Protein AF-A0A543HUQ5-F1 (afdb_monomer_lite)

Structure (mmCIF, N/CA/C/O backbone):
data_AF-A0A543HUQ5-F1
#
_entry.id   AF-A0A543HUQ5-F1
#
loop_
_atom_site.group_PDB
_atom_site.id
_atom_site.type_symbol
_atom_site.label_atom_id
_atom_site.label_alt_id
_atom_site.label_comp_id
_atom_site.label_asym_id
_atom_site.label_entity_id
_atom_site.label_seq_id
_atom_site.pdbx_PDB_ins_code
_atom_site.Cartn_x
_atom_site.Cartn_y
_atom_site.Cartn_z
_atom_site.occupancy
_atom_site.B_iso_or_equiv
_atom_site.auth_seq_id
_atom_site.auth_comp_id
_atom_site.auth_asym_id
_atom_site.auth_atom_id
_atom_site.pdbx_PDB_model_num
ATOM 1 N N . MET A 1 1 ? 4.846 -45.099 86.416 1.00 55.72 1 MET A N 1
ATOM 2 C CA . MET A 1 1 ? 4.752 -43.696 86.873 1.00 55.72 1 MET A CA 1
ATOM 3 C C . MET A 1 1 ? 5.194 -42.854 85.680 1.00 55.72 1 MET A C 1
ATOM 5 O O . MET A 1 1 ? 6.340 -42.991 85.297 1.00 55.72 1 MET A O 1
ATOM 9 N N . SER A 1 2 ? 4.356 -42.172 84.906 1.00 50.66 2 SER A N 1
ATOM 10 C CA . SER A 1 2 ? 3.014 -41.637 85.139 1.00 50.66 2 SER A CA 1
ATOM 11 C C . SER A 1 2 ? 2.170 -41.744 83.862 1.00 50.66 2 SER A C 1
ATOM 13 O O . SER A 1 2 ? 2.687 -41.738 82.750 1.00 50.66 2 SER A O 1
ATOM 15 N N . THR A 1 3 ? 0.868 -41.881 84.060 1.00 58.69 3 THR A N 1
ATOM 16 C CA . THR A 1 3 ? -0.204 -41.907 83.064 1.00 58.69 3 THR A CA 1
ATOM 17 C C . THR A 1 3 ? -0.358 -40.552 82.372 1.00 58.69 3 THR A C 1
ATOM 19 O O . THR A 1 3 ? -0.511 -39.549 83.066 1.00 58.69 3 THR A O 1
ATOM 22 N N . HIS A 1 4 ? -0.389 -40.519 81.035 1.00 59.09 4 HIS A N 1
ATOM 23 C CA . HIS A 1 4 ? -0.881 -39.361 80.283 1.00 59.09 4 HIS A CA 1
ATOM 24 C C . HIS A 1 4 ? -2.116 -39.768 79.478 1.00 59.09 4 HIS A C 1
ATOM 26 O O . HIS A 1 4 ? -2.073 -40.631 78.605 1.00 59.09 4 HIS A O 1
ATOM 32 N N . THR A 1 5 ? -3.226 -39.150 79.847 1.00 72.06 5 THR A N 1
ATOM 33 C CA . THR A 1 5 ? -4.568 -39.275 79.285 1.00 72.06 5 THR A CA 1
ATOM 34 C C . THR A 1 5 ? -4.601 -38.761 77.837 1.00 72.06 5 THR A C 1
ATOM 36 O O . THR A 1 5 ? -4.001 -37.714 77.576 1.00 72.06 5 THR A O 1
ATOM 39 N N . PRO A 1 6 ? -5.289 -39.428 76.890 1.00 63.47 6 PRO A N 1
ATOM 40 C CA . PRO A 1 6 ? -5.605 -38.841 75.592 1.00 63.47 6 PRO A CA 1
ATOM 41 C C . PRO A 1 6 ? -6.744 -37.823 75.745 1.00 63.47 6 PRO A C 1
ATOM 43 O O . PRO A 1 6 ? -7.818 -38.148 76.251 1.00 63.47 6 PRO A O 1
ATOM 46 N N . HIS A 1 7 ? -6.494 -36.581 75.328 1.00 65.44 7 HIS A N 1
ATOM 47 C CA . HIS A 1 7 ? -7.509 -35.530 75.283 1.00 65.44 7 HIS A CA 1
ATOM 48 C C . HIS A 1 7 ? -8.448 -35.764 74.076 1.00 65.44 7 HIS A C 1
ATOM 50 O O . HIS A 1 7 ? -7.943 -36.010 72.977 1.00 65.44 7 HIS A O 1
ATOM 56 N N . PRO A 1 8 ? -9.784 -35.717 74.248 1.00 66.19 8 PRO A N 1
ATOM 57 C CA . PRO A 1 8 ? -10.752 -35.905 73.166 1.00 66.19 8 PRO A CA 1
ATOM 58 C C . PRO A 1 8 ? -10.785 -34.736 72.173 1.00 66.19 8 PRO A C 1
ATOM 60 O O . PRO A 1 8 ? -10.465 -33.602 72.513 1.00 66.19 8 PRO A O 1
ATOM 63 N N . LEU A 1 9 ? -11.228 -35.051 70.957 1.00 66.56 9 LEU A N 1
ATOM 64 C CA . LEU A 1 9 ? -11.481 -34.158 69.829 1.00 66.56 9 LEU A CA 1
ATOM 65 C C . LEU A 1 9 ? -12.390 -32.975 70.210 1.00 66.56 9 LEU A C 1
ATOM 67 O O . LEU A 1 9 ? -13.598 -33.153 70.353 1.00 66.56 9 LEU A O 1
ATOM 71 N N . GLU A 1 10 ? -11.841 -31.762 70.271 1.00 57.72 10 GLU A N 1
ATO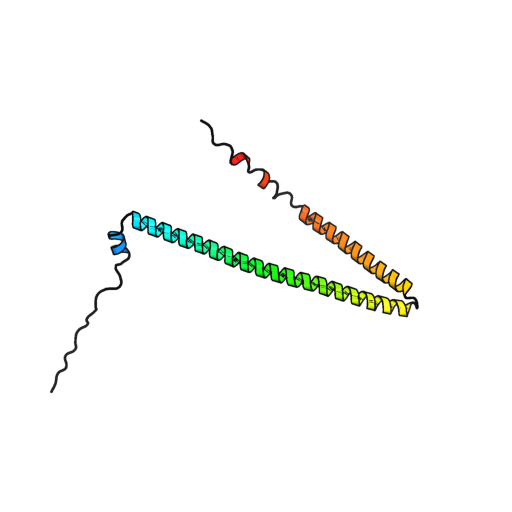M 72 C CA . GLU A 1 10 ? -12.634 -30.543 70.092 1.00 57.72 10 GLU A CA 1
ATOM 73 C C . GLU A 1 10 ? -12.667 -30.194 68.603 1.00 57.72 10 GLU A C 1
ATOM 75 O O . GLU A 1 10 ? -11.826 -29.478 68.059 1.00 57.72 10 GLU A O 1
ATOM 80 N N . SER A 1 11 ? -13.673 -30.739 67.926 1.00 57.94 11 SER A N 1
ATOM 81 C CA . SER A 1 11 ? -14.245 -30.128 66.735 1.00 57.94 11 SER A CA 1
ATOM 82 C C . SER A 1 11 ? -14.814 -28.767 67.135 1.00 57.94 11 SER A C 1
ATOM 84 O O . SER A 1 11 ? -15.937 -28.699 67.632 1.00 57.94 11 SER A O 1
ATOM 86 N N . SER A 1 12 ? -14.037 -27.699 66.956 1.00 57.91 12 SER A N 1
ATOM 87 C CA . SER A 1 12 ? -14.549 -26.335 67.088 1.00 57.91 12 SER A CA 1
ATOM 88 C C . SER A 1 12 ? -15.633 -26.114 66.023 1.00 57.91 12 SER A C 1
ATOM 90 O O . SER A 1 12 ? -15.320 -26.161 64.826 1.00 57.91 12 SER A O 1
ATOM 92 N N . PRO A 1 13 ? -16.911 -25.932 66.404 1.00 60.72 13 PRO A N 1
ATOM 93 C CA . PRO A 1 13 ? -17.968 -25.639 65.458 1.00 60.72 13 PRO A CA 1
ATOM 94 C C . PRO A 1 13 ? -17.919 -24.149 65.111 1.00 60.72 13 PRO A C 1
ATOM 96 O O . PRO A 1 13 ? -18.119 -23.300 65.970 1.00 60.72 13 PRO A O 1
ATOM 99 N N . GLY A 1 14 ? -17.672 -23.870 63.830 1.00 58.66 14 GLY A N 1
ATOM 100 C CA . GLY A 1 14 ? -18.290 -22.781 63.070 1.00 58.66 14 GLY A CA 1
ATOM 101 C C . GLY A 1 14 ? -18.146 -21.354 63.600 1.00 58.66 14 GLY A C 1
ATOM 102 O O . GLY A 1 14 ? -18.970 -20.904 64.385 1.00 58.66 14 GLY A O 1
ATOM 103 N 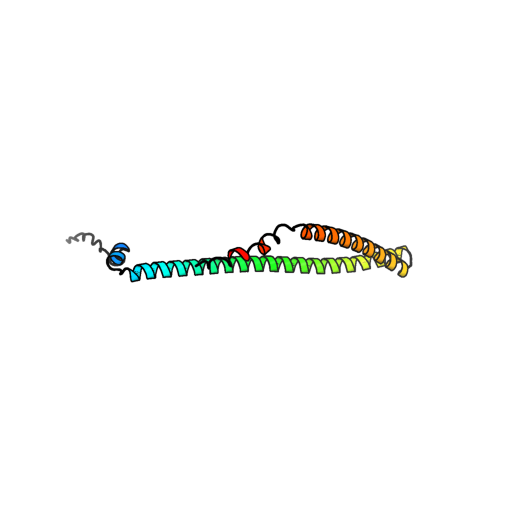N . VAL A 1 15 ? -17.203 -20.586 63.039 1.00 58.72 15 VAL A N 1
ATOM 104 C CA . VAL A 1 15 ? -17.258 -19.108 63.102 1.00 58.72 15 VAL A CA 1
ATOM 105 C C . VAL A 1 15 ? -16.868 -18.429 61.777 1.00 58.72 15 VAL A C 1
ATOM 107 O O . VAL A 1 15 ? -16.550 -17.254 61.780 1.00 58.72 15 VAL A O 1
ATOM 110 N N . ASP A 1 16 ? -16.925 -19.101 60.620 1.00 57.31 16 ASP A N 1
ATOM 111 C CA . ASP A 1 16 ? -16.656 -18.400 59.339 1.00 57.31 16 ASP A CA 1
ATOM 112 C C . ASP A 1 16 ? -17.694 -18.640 58.241 1.00 57.31 16 ASP A C 1
ATOM 114 O O . ASP A 1 16 ? -17.456 -18.480 57.049 1.00 57.31 16 ASP A O 1
ATOM 118 N N . GLY A 1 17 ? -18.902 -19.005 58.651 1.00 59.28 17 GLY A N 1
ATOM 119 C CA . GLY A 1 17 ? -20.017 -19.149 57.736 1.00 59.28 17 GLY A CA 1
ATOM 120 C C . GLY A 1 17 ? -21.319 -18.911 58.463 1.00 59.28 17 GLY A C 1
ATOM 121 O O . GLY A 1 17 ? -22.001 -19.867 58.808 1.00 59.28 17 GLY A O 1
ATOM 122 N N . MET A 1 18 ? -21.700 -17.645 58.650 1.00 58.59 18 MET A N 1
ATOM 123 C CA . MET A 1 18 ? -23.122 -17.344 58.480 1.00 58.59 18 MET A CA 1
ATOM 124 C C . MET A 1 18 ? -23.446 -17.844 57.074 1.00 58.59 18 MET A C 1
ATOM 126 O O . MET A 1 18 ? -22.965 -17.260 56.099 1.00 58.59 18 MET A O 1
ATOM 130 N N . SER A 1 19 ? -24.120 -18.991 56.967 1.00 65.75 19 SER A N 1
ATOM 131 C CA . SER A 1 19 ? -24.426 -19.568 55.662 1.00 65.75 19 SER A CA 1
ATOM 132 C C . SER A 1 19 ? -25.192 -18.526 54.850 1.00 65.75 19 SER A C 1
ATOM 134 O O . SER A 1 19 ? -25.902 -17.682 55.409 1.00 65.75 19 SER A O 1
ATOM 136 N N . ALA A 1 20 ? -25.028 -18.540 53.528 1.00 65.75 20 ALA A N 1
ATOM 137 C CA . ALA A 1 20 ? -25.789 -17.649 52.659 1.00 65.75 20 ALA A CA 1
ATOM 138 C C . ALA A 1 20 ? -27.302 -17.732 52.969 1.00 65.75 20 ALA A C 1
ATOM 140 O O . ALA A 1 20 ? -27.981 -16.709 52.894 1.00 65.75 20 ALA A O 1
ATOM 141 N N . GLU A 1 21 ? -27.792 -18.892 53.438 1.00 63.12 21 GLU A N 1
ATOM 142 C CA . GLU A 1 21 ? -29.133 -19.058 54.007 1.00 63.12 21 GLU A CA 1
ATOM 143 C C . GLU A 1 21 ? -29.424 -18.185 55.243 1.00 63.12 21 GLU A C 1
ATOM 145 O O . GLU A 1 21 ? -30.436 -17.494 55.245 1.00 63.12 21 GLU A O 1
ATOM 150 N N . GLN A 1 22 ? -28.571 -18.138 56.275 1.00 65.44 22 GLN A N 1
ATOM 151 C CA . GLN A 1 22 ? -28.839 -17.324 57.480 1.00 65.44 22 GLN A CA 1
ATOM 152 C C . GLN A 1 22 ? -28.831 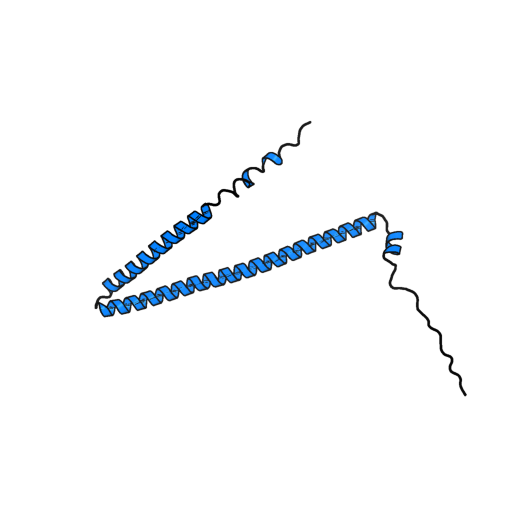-15.817 57.190 1.00 65.44 22 GLN A C 1
ATOM 154 O O . GLN A 1 22 ? -29.583 -15.050 57.799 1.00 65.44 22 GLN A O 1
ATOM 159 N N . LYS A 1 23 ? -27.992 -15.382 56.242 1.00 64.56 23 LYS A N 1
ATOM 160 C CA . LYS A 1 23 ? -27.968 -13.990 55.775 1.00 64.56 23 LYS A CA 1
ATOM 161 C C . LYS A 1 23 ? -29.205 -13.668 54.929 1.00 64.56 23 LYS A C 1
ATOM 163 O O . LYS A 1 23 ? -29.714 -12.560 55.021 1.00 64.56 23 LYS A O 1
ATOM 168 N N . ALA A 1 24 ? -29.716 -14.632 54.161 1.00 64.50 24 ALA A N 1
ATOM 169 C CA . ALA A 1 24 ? -30.956 -14.498 53.396 1.00 64.50 24 ALA A CA 1
ATOM 170 C C . ALA A 1 24 ? -32.217 -14.512 54.282 1.00 64.50 24 ALA A C 1
ATOM 172 O O . ALA A 1 24 ? -33.170 -13.804 53.975 1.00 64.50 24 ALA A O 1
ATOM 173 N N . GLU A 1 25 ? -32.215 -15.248 55.398 1.00 67.25 25 GLU A N 1
ATOM 174 C CA . GLU A 1 25 ? -33.325 -15.268 56.370 1.00 67.25 25 GLU A CA 1
ATOM 175 C C . GLU A 1 25 ? -33.472 -13.955 57.159 1.00 67.25 25 GLU A C 1
ATOM 177 O O . GLU A 1 25 ? -34.557 -13.652 57.654 1.00 67.25 25 GLU A O 1
ATOM 182 N N . THR A 1 26 ? -32.400 -13.160 57.268 1.00 69.75 26 THR A N 1
ATOM 183 C CA . THR A 1 26 ? -32.396 -11.854 57.958 1.00 69.75 26 THR A CA 1
ATOM 184 C C . THR A 1 26 ? -32.318 -10.647 57.017 1.00 69.75 26 THR A C 1
ATOM 186 O O . THR A 1 26 ? -32.537 -9.521 57.467 1.00 69.75 26 THR A O 1
ATOM 189 N N . ALA A 1 27 ? -32.039 -10.854 55.726 1.00 70.50 27 ALA A N 1
ATOM 190 C CA . ALA A 1 27 ? -31.970 -9.796 54.721 1.00 70.50 27 ALA A CA 1
ATOM 191 C C . ALA A 1 27 ? -33.364 -9.272 54.364 1.00 70.50 27 ALA A C 1
ATOM 193 O O . ALA A 1 27 ? -34.300 -10.032 54.103 1.00 70.50 27 ALA A O 1
ATOM 194 N N . SER A 1 28 ? -33.502 -7.949 54.303 1.00 81.69 28 SER A N 1
ATOM 195 C CA . SER A 1 28 ? -34.732 -7.340 53.812 1.00 81.69 28 SER A CA 1
ATOM 196 C C . SER A 1 28 ? -34.843 -7.507 52.293 1.00 81.69 28 SER A C 1
ATOM 198 O O . SER A 1 28 ? -33.852 -7.681 51.581 1.00 81.69 28 SER A O 1
ATOM 200 N N . LEU A 1 29 ? -36.058 -7.373 51.757 1.00 82.00 29 LEU A N 1
ATOM 201 C CA . LEU A 1 29 ? -36.294 -7.391 50.309 1.00 82.00 29 LEU A CA 1
ATOM 202 C C . LEU A 1 29 ? -35.473 -6.311 49.569 1.00 82.00 29 LEU A C 1
ATOM 204 O O . LEU A 1 29 ? -35.109 -6.496 48.410 1.00 82.00 29 LEU A O 1
ATOM 208 N N . GLY A 1 30 ? -35.150 -5.202 50.247 1.00 84.56 30 GLY A N 1
ATOM 209 C CA . GLY A 1 30 ? -34.288 -4.145 49.717 1.00 84.56 30 GLY A CA 1
ATOM 210 C C . GLY A 1 30 ? -32.825 -4.571 49.573 1.00 84.56 30 GLY A C 1
ATOM 211 O O . GLY A 1 30 ? -32.178 -4.182 48.602 1.00 84.56 30 GLY A O 1
ATOM 212 N N . ASP A 1 31 ? -32.332 -5.423 50.474 1.00 85.06 31 ASP A N 1
ATOM 213 C CA . ASP A 1 31 ? -30.954 -5.924 50.443 1.00 85.06 31 ASP A CA 1
ATOM 214 C C . ASP A 1 31 ? -30.756 -6.918 49.288 1.00 85.06 31 ASP A C 1
ATOM 216 O O . ASP A 1 31 ? -29.777 -6.826 48.551 1.00 85.06 31 ASP A O 1
ATOM 220 N N . ILE A 1 32 ? -31.739 -7.796 49.041 1.00 85.44 32 ILE A N 1
ATOM 221 C CA . ILE A 1 32 ? -31.705 -8.758 47.923 1.00 85.44 32 ILE A CA 1
ATOM 222 C C . ILE A 1 32 ? -31.742 -8.036 46.566 1.00 85.44 32 ILE A C 1
ATOM 224 O O . ILE A 1 32 ? -30.986 -8.372 45.652 1.00 85.44 32 ILE A O 1
ATOM 228 N N . VAL A 1 33 ? -32.598 -7.017 46.421 1.00 87.62 33 VAL A N 1
ATOM 229 C CA . VAL A 1 33 ? -32.659 -6.204 45.191 1.00 87.62 33 VAL A CA 1
ATOM 230 C C . VAL A 1 33 ? -31.363 -5.409 44.992 1.00 87.62 33 VAL A C 1
ATOM 232 O O . VAL A 1 33 ? -30.883 -5.294 43.860 1.00 87.62 33 VAL A O 1
ATOM 235 N N . GLY A 1 34 ? -30.767 -4.902 46.074 1.00 89.69 34 GLY A N 1
ATOM 236 C CA . GLY A 1 34 ? -29.461 -4.241 46.055 1.00 89.69 34 GLY A CA 1
ATOM 237 C C . GLY A 1 34 ? -28.338 -5.161 45.569 1.00 89.69 34 GLY A C 1
ATOM 238 O O . GLY A 1 34 ? -27.580 -4.776 44.674 1.00 89.69 34 GLY A O 1
ATOM 239 N N . ASP A 1 35 ? -28.279 -6.391 46.081 1.00 88.38 35 ASP A N 1
ATOM 240 C CA . ASP A 1 35 ? -27.266 -7.384 45.704 1.00 88.38 35 ASP A CA 1
ATOM 241 C C . ASP A 1 35 ? -27.397 -7.818 44.234 1.00 88.38 35 ASP A C 1
ATOM 243 O O . ASP A 1 35 ? -26.395 -7.872 43.513 1.00 88.38 35 ASP A O 1
ATOM 247 N N . ILE A 1 36 ? -28.622 -8.035 43.736 1.00 90.44 36 ILE A N 1
ATOM 248 C CA . ILE A 1 36 ? -28.863 -8.360 42.316 1.00 90.44 36 ILE A CA 1
ATOM 249 C C . ILE A 1 36 ? -28.467 -7.185 41.409 1.00 90.44 36 ILE A C 1
ATOM 251 O O . ILE A 1 36 ? -27.802 -7.386 40.389 1.00 90.44 36 ILE A O 1
ATOM 255 N N . SER A 1 37 ? -28.836 -5.954 41.780 1.00 91.12 37 SER A N 1
ATOM 256 C CA . SER A 1 37 ? -28.481 -4.739 41.029 1.00 91.12 37 SER A CA 1
ATOM 257 C C . SER A 1 37 ? -26.962 -4.532 40.965 1.00 91.12 37 SER A C 1
ATOM 259 O O . SER A 1 37 ? -26.399 -4.251 39.902 1.00 91.12 37 SER A O 1
ATOM 261 N N . SER A 1 38 ? -26.273 -4.755 42.086 1.00 90.81 38 SER A N 1
ATOM 262 C CA . SER A 1 38 ? -24.811 -4.715 42.174 1.00 90.81 38 SER A CA 1
ATOM 263 C C . SER A 1 38 ? -24.146 -5.796 41.309 1.00 90.81 38 SER A C 1
ATOM 265 O O . SER A 1 38 ? -23.191 -5.513 40.575 1.00 90.81 38 SER A O 1
ATOM 267 N N . GLY A 1 39 ? -24.685 -7.020 41.317 1.00 91.06 39 GLY A N 1
ATOM 268 C CA . GLY A 1 39 ? -24.226 -8.119 40.463 1.00 91.06 39 GLY A CA 1
ATOM 269 C C . GLY A 1 39 ? -24.382 -7.815 38.971 1.00 91.06 39 GLY A C 1
ATOM 270 O O . GLY A 1 39 ? -23.432 -7.984 38.204 1.00 91.06 39 GLY A O 1
ATOM 271 N N . LEU A 1 40 ? -25.533 -7.274 38.559 1.00 91.56 40 LEU A N 1
ATOM 272 C CA . LEU A 1 40 ? -25.774 -6.876 37.169 1.00 91.56 40 LEU A CA 1
ATOM 273 C C . LEU A 1 40 ? -24.857 -5.724 36.732 1.00 91.56 40 LEU A C 1
ATOM 275 O O . LEU A 1 40 ? -24.280 -5.772 35.645 1.00 91.56 40 LEU A O 1
ATOM 279 N N . SER A 1 41 ? -24.670 -4.718 37.591 1.00 94.38 41 SER A N 1
ATOM 280 C CA . SER A 1 41 ? -23.717 -3.620 37.364 1.00 94.38 41 SER A CA 1
ATOM 281 C C . SER A 1 41 ? -22.287 -4.143 37.180 1.00 94.38 41 SER A C 1
ATOM 283 O O . SER A 1 41 ? -21.539 -3.678 36.313 1.00 94.38 41 SER A O 1
ATOM 285 N N . THR A 1 42 ? -21.922 -5.173 37.945 1.00 94.88 42 THR A N 1
ATOM 286 C CA . THR A 1 42 ? -20.619 -5.837 37.845 1.00 94.88 42 THR A CA 1
ATOM 287 C C . THR A 1 42 ? -20.456 -6.567 36.511 1.00 94.88 42 THR A C 1
ATOM 289 O O . THR A 1 42 ? -19.437 -6.369 35.850 1.00 94.88 42 THR A O 1
ATOM 292 N N . LEU A 1 43 ? -21.456 -7.333 36.064 1.00 94.56 43 LEU A N 1
ATOM 293 C CA . LEU A 1 43 ? -21.438 -8.011 34.759 1.00 94.56 43 LEU A CA 1
ATOM 294 C C . LEU A 1 43 ? -21.368 -7.020 33.595 1.00 94.56 43 LEU A C 1
ATOM 296 O O . LEU A 1 43 ? -20.518 -7.160 32.721 1.00 94.56 43 LEU A O 1
ATOM 300 N N . MET A 1 44 ? -22.189 -5.967 33.616 1.00 96.38 44 MET A N 1
ATOM 301 C CA . MET A 1 44 ? -22.167 -4.923 32.583 1.00 96.38 44 MET A CA 1
ATOM 302 C C . MET A 1 44 ? -20.788 -4.274 32.469 1.00 96.38 44 MET A C 1
ATOM 304 O O . MET A 1 44 ? -20.254 -4.081 31.376 1.00 96.38 44 MET A O 1
ATOM 308 N N . ARG A 1 45 ? -20.156 -3.979 33.607 1.00 96.44 45 ARG A N 1
ATOM 309 C CA . ARG A 1 45 ? -18.799 -3.432 33.627 1.00 96.44 45 ARG A CA 1
ATOM 310 C C . ARG A 1 45 ? -17.755 -4.435 33.130 1.00 96.44 45 ARG A C 1
ATOM 312 O O . ARG A 1 45 ? -16.774 -4.006 32.523 1.00 96.44 45 ARG A O 1
ATOM 319 N N . GLN A 1 46 ? -17.959 -5.733 33.349 1.00 97.00 46 GLN A N 1
ATOM 320 C CA . GLN A 1 46 ? -17.106 -6.793 32.805 1.00 97.00 46 GLN A CA 1
ATOM 321 C C . GLN A 1 46 ? -17.268 -6.947 31.290 1.00 97.00 46 GLN A C 1
ATOM 323 O O . GLN A 1 46 ? -16.255 -7.000 30.600 1.00 97.00 46 GLN A O 1
ATOM 328 N N . GLU A 1 47 ? -18.490 -6.942 30.753 1.00 95.69 47 GLU A N 1
ATOM 329 C CA . GLU A 1 47 ? -18.723 -6.988 29.303 1.00 95.69 47 GLU A CA 1
ATOM 330 C C . GLU A 1 47 ? -18.112 -5.776 28.601 1.00 95.69 47 GLU A C 1
ATOM 332 O O . GLU A 1 47 ? -17.424 -5.924 27.592 1.00 95.69 47 GLU A O 1
ATOM 337 N N . VAL A 1 48 ? -18.267 -4.577 29.174 1.00 96.81 48 VAL A N 1
ATOM 338 C CA . VAL A 1 48 ? -17.610 -3.369 28.653 1.00 96.81 48 VAL A CA 1
ATOM 339 C C . VAL A 1 48 ? -16.087 -3.496 28.729 1.00 96.81 48 VAL A C 1
ATOM 341 O O . VAL A 1 48 ? -15.390 -3.103 27.791 1.00 96.81 48 VAL A O 1
ATOM 344 N N . ALA A 1 49 ? -15.545 -4.040 29.821 1.00 97.19 49 ALA A N 1
ATOM 345 C CA . ALA A 1 49 ? -14.107 -4.265 29.948 1.00 97.19 49 ALA A CA 1
ATOM 346 C C . ALA A 1 49 ? -13.591 -5.276 28.910 1.00 97.19 49 ALA A C 1
ATOM 348 O O . ALA A 1 49 ? -12.531 -5.045 28.324 1.00 97.19 49 ALA A O 1
ATOM 349 N N . LEU A 1 50 ? -14.350 -6.340 28.644 1.00 96.94 50 LEU A N 1
ATOM 350 C CA . LEU A 1 50 ? -14.029 -7.359 27.650 1.00 96.94 50 LEU A CA 1
ATOM 351 C C . LEU A 1 50 ? -14.100 -6.792 26.229 1.00 96.94 50 LEU A C 1
ATOM 353 O O . LEU A 1 50 ? -13.117 -6.869 25.497 1.00 96.94 50 LEU A O 1
ATOM 357 N N . ALA A 1 51 ? -15.201 -6.128 25.874 1.00 96.50 51 ALA A N 1
ATOM 358 C CA . ALA A 1 51 ? -15.364 -5.472 24.579 1.00 96.50 51 ALA A CA 1
ATOM 359 C C . ALA A 1 51 ? -14.260 -4.433 24.338 1.00 96.50 51 ALA A C 1
ATOM 361 O O . ALA A 1 51 ? -13.720 -4.322 23.238 1.00 96.50 51 ALA A O 1
ATOM 362 N N . LYS A 1 52 ? -13.860 -3.695 25.382 1.00 96.69 52 LYS A N 1
ATOM 363 C CA . LYS A 1 52 ? -12.728 -2.766 25.306 1.00 96.69 52 LYS A CA 1
ATOM 364 C C . LYS A 1 52 ? -11.400 -3.490 25.075 1.00 96.69 52 LYS A C 1
ATOM 366 O O . LYS A 1 52 ? -10.559 -2.967 24.341 1.00 96.69 52 LYS A O 1
ATOM 371 N N . ALA A 1 53 ? -11.185 -4.648 25.697 1.00 97.69 53 ALA A N 1
ATOM 372 C CA . ALA A 1 53 ? -9.988 -5.456 25.483 1.00 97.69 53 ALA A CA 1
ATOM 373 C C . ALA A 1 53 ? -9.927 -5.993 24.044 1.00 97.69 53 ALA A C 1
ATOM 375 O O . ALA A 1 53 ? -8.915 -5.794 23.374 1.00 97.69 53 ALA A O 1
ATOM 376 N N . GLU A 1 54 ? -11.024 -6.557 23.538 1.00 96.25 54 GLU A N 1
ATOM 377 C CA . GLU A 1 54 ? -11.121 -7.087 22.172 1.00 96.25 54 GLU A CA 1
ATOM 378 C C . GLU A 1 54 ? -10.997 -5.980 21.115 1.00 96.25 54 GLU A C 1
ATOM 380 O O . GLU A 1 54 ? -10.273 -6.125 20.126 1.00 96.25 54 GLU A O 1
ATOM 385 N N . ALA A 1 55 ? -11.610 -4.816 21.353 1.00 97.44 55 ALA A N 1
ATOM 386 C CA . ALA A 1 55 ? -11.440 -3.646 20.496 1.00 97.44 55 ALA A CA 1
ATOM 387 C C . ALA A 1 55 ? -9.984 -3.155 20.481 1.00 97.44 55 ALA A C 1
ATOM 389 O O . ALA A 1 55 ? -9.464 -2.784 19.428 1.00 97.44 55 ALA A O 1
ATOM 390 N N . ARG A 1 56 ? -9.297 -3.168 21.632 1.00 97.19 56 ARG A N 1
ATOM 391 C CA . ARG A 1 56 ? -7.879 -2.792 21.721 1.00 97.19 56 ARG A CA 1
ATOM 392 C C . ARG A 1 56 ? -6.985 -3.790 20.992 1.00 97.19 56 ARG A C 1
ATOM 394 O O . ARG A 1 56 ? -6.052 -3.369 20.308 1.00 97.19 56 ARG A O 1
ATOM 401 N N . GLU A 1 57 ? -7.254 -5.081 21.134 1.00 97.12 57 GLU A N 1
ATOM 402 C CA . GLU A 1 57 ? -6.529 -6.127 20.420 1.00 97.12 57 GLU A CA 1
ATOM 403 C C . GLU A 1 57 ? -6.731 -5.989 18.908 1.00 97.12 57 GLU A C 1
ATOM 405 O O . GLU A 1 57 ? -5.753 -5.900 18.164 1.00 97.12 57 GLU A O 1
ATOM 410 N N . SER A 1 58 ? -7.981 -5.836 18.469 1.00 96.19 58 SER A N 1
ATOM 411 C CA . SER A 1 58 ? -8.338 -5.588 17.070 1.00 96.19 58 SER A CA 1
ATOM 412 C C . SER A 1 58 ? -7.630 -4.350 16.516 1.00 96.19 58 SER A C 1
ATOM 414 O O . SER A 1 58 ? -7.029 -4.401 15.443 1.00 96.19 58 SER A O 1
ATOM 416 N N . ALA A 1 59 ? -7.623 -3.245 17.269 1.00 97.50 59 ALA A N 1
ATOM 417 C CA . ALA A 1 59 ? -6.925 -2.021 16.886 1.00 97.50 59 ALA A CA 1
ATOM 418 C C . ALA A 1 59 ? -5.404 -2.221 16.795 1.00 97.50 59 ALA A C 1
ATOM 420 O O . ALA A 1 59 ? -4.764 -1.688 15.889 1.00 97.50 59 ALA A O 1
ATOM 421 N N . SER A 1 60 ? -4.813 -3.005 17.700 1.00 97.44 60 SER A N 1
ATOM 422 C CA . SER A 1 60 ? -3.384 -3.325 17.665 1.00 97.44 60 SER A CA 1
ATOM 423 C C . SER A 1 60 ? -3.023 -4.174 16.447 1.00 97.44 60 SER A C 1
ATOM 425 O O . SER A 1 60 ? -2.061 -3.855 15.744 1.00 97.44 60 SER A O 1
ATOM 427 N N . GLN A 1 61 ? -3.809 -5.213 16.158 1.00 97.12 61 GLN A N 1
ATOM 428 C CA . GLN A 1 61 ? -3.604 -6.068 14.991 1.00 97.12 61 GLN A CA 1
ATOM 429 C C . GLN A 1 61 ? -3.772 -5.276 13.688 1.00 97.12 61 GLN A C 1
ATOM 431 O O . GLN A 1 61 ? -2.898 -5.331 12.820 1.00 97.12 61 GLN A O 1
ATOM 436 N N . ALA A 1 62 ? -4.832 -4.469 13.585 1.00 97.06 62 ALA A N 1
ATOM 437 C CA . ALA A 1 62 ? -5.054 -3.578 12.450 1.00 97.06 62 ALA A CA 1
ATOM 438 C C . ALA A 1 62 ? -3.916 -2.555 12.295 1.00 97.06 62 ALA A C 1
ATOM 440 O O . ALA A 1 62 ? -3.426 -2.348 11.187 1.00 97.06 62 ALA A O 1
ATOM 441 N N . GLY A 1 63 ? -3.437 -1.968 13.397 1.00 97.50 63 GLY A N 1
ATOM 442 C CA . GLY A 1 63 ? -2.303 -1.042 13.399 1.00 97.50 63 GLY A CA 1
ATOM 443 C C . GLY A 1 63 ? -1.001 -1.695 12.928 1.00 97.50 63 GLY A C 1
ATOM 444 O O . GLY A 1 63 ? -0.282 -1.121 12.109 1.00 97.50 63 GLY A O 1
ATOM 445 N N . LYS A 1 64 ? -0.718 -2.926 13.373 1.00 98.00 64 LYS A N 1
ATOM 446 C CA . LYS A 1 64 ? 0.439 -3.705 12.907 1.00 98.00 64 LYS A CA 1
ATOM 447 C C . LYS A 1 64 ? 0.334 -4.020 11.417 1.00 98.00 64 LYS A C 1
ATOM 449 O O . LYS A 1 64 ? 1.312 -3.837 10.694 1.00 98.00 64 LYS A O 1
ATOM 454 N N . ALA A 1 65 ? -0.835 -4.461 10.955 1.00 96.50 65 ALA A N 1
ATOM 455 C CA . ALA A 1 65 ? -1.075 -4.727 9.541 1.00 96.50 65 ALA A CA 1
ATOM 456 C C . ALA A 1 65 ? -0.884 -3.456 8.702 1.00 96.50 65 ALA A C 1
ATOM 458 O O . ALA A 1 65 ? -0.123 -3.474 7.736 1.00 96.50 65 ALA A O 1
ATOM 459 N N . ALA A 1 66 ? -1.487 -2.337 9.109 1.00 97.56 66 ALA A N 1
ATOM 460 C CA . ALA A 1 66 ? -1.325 -1.048 8.443 1.00 97.56 66 ALA A CA 1
ATOM 461 C C . ALA A 1 66 ? 0.149 -0.608 8.387 1.00 97.56 66 ALA A C 1
ATOM 463 O O . ALA A 1 66 ? 0.620 -0.172 7.335 1.00 97.56 66 ALA A O 1
ATOM 464 N N . GLY A 1 67 ? 0.898 -0.779 9.481 1.00 97.69 67 GLY A N 1
ATOM 465 C CA . GLY A 1 67 ? 2.335 -0.500 9.529 1.00 97.69 67 GLY A CA 1
ATOM 466 C C . GLY A 1 67 ? 3.145 -1.367 8.561 1.00 97.69 67 GLY A C 1
ATOM 467 O O . GLY A 1 67 ? 3.951 -0.838 7.796 1.00 97.69 67 GLY A O 1
ATOM 468 N N . LEU A 1 68 ? 2.895 -2.681 8.532 1.00 98.38 68 LEU A N 1
ATOM 469 C CA . LEU A 1 68 ? 3.563 -3.607 7.609 1.00 98.38 68 LEU A CA 1
ATOM 470 C C . LEU A 1 68 ? 3.241 -3.295 6.145 1.00 98.38 68 LEU A C 1
ATOM 472 O O . LEU A 1 68 ? 4.157 -3.247 5.328 1.00 98.38 68 LEU A O 1
ATOM 476 N N . PHE A 1 69 ? 1.975 -3.032 5.808 1.00 97.50 69 PHE A N 1
ATOM 477 C CA . PHE A 1 69 ? 1.586 -2.659 4.444 1.00 97.50 69 PHE A CA 1
ATOM 478 C C . PHE A 1 69 ? 2.179 -1.315 4.018 1.00 97.50 69 PHE A C 1
ATOM 480 O O . PHE A 1 69 ? 2.615 -1.182 2.877 1.00 97.50 69 PHE A O 1
ATOM 487 N N . SER A 1 70 ? 2.265 -0.343 4.928 1.00 98.06 70 SER A N 1
ATOM 488 C CA . SER A 1 70 ? 2.910 0.946 4.646 1.00 98.06 70 SER A CA 1
ATOM 489 C C . SER A 1 70 ? 4.412 0.772 4.401 1.00 98.06 70 SER A C 1
ATOM 491 O O . SER A 1 70 ? 4.952 1.310 3.434 1.00 98.06 70 SER A O 1
ATOM 493 N N . GLY A 1 71 ? 5.080 -0.038 5.229 1.00 98.19 71 GLY A N 1
ATOM 494 C CA . GLY A 1 71 ? 6.486 -0.398 5.043 1.00 98.19 71 GLY A CA 1
ATOM 495 C C . GLY A 1 71 ? 6.730 -1.154 3.736 1.00 98.19 71 GLY A C 1
ATOM 496 O O . GLY A 1 71 ? 7.662 -0.828 3.008 1.00 98.19 71 GLY A O 1
ATOM 497 N N . ALA A 1 72 ? 5.866 -2.112 3.394 1.00 97.94 72 ALA A N 1
ATOM 498 C CA . ALA A 1 72 ? 5.937 -2.852 2.138 1.00 97.94 72 ALA A CA 1
ATOM 499 C C . ALA A 1 72 ? 5.712 -1.944 0.920 1.00 97.94 72 ALA A C 1
ATOM 501 O O . ALA A 1 72 ? 6.427 -2.077 -0.070 1.00 97.94 72 ALA A O 1
ATOM 502 N N . ALA A 1 73 ? 4.776 -0.993 0.994 1.00 97.06 73 ALA A N 1
ATOM 503 C CA . ALA A 1 73 ? 4.549 -0.020 -0.070 1.00 97.06 73 ALA A CA 1
ATOM 504 C C . ALA A 1 73 ? 5.782 0.870 -0.293 1.00 97.06 73 ALA A C 1
ATOM 506 O O . ALA A 1 73 ? 6.234 1.015 -1.428 1.00 97.06 73 ALA A O 1
ATOM 507 N N . LEU A 1 74 ? 6.371 1.411 0.780 1.00 98.25 74 LEU A N 1
ATOM 508 C CA . LEU A 1 74 ? 7.579 2.235 0.684 1.00 98.25 74 LEU A CA 1
ATOM 509 C C . LEU A 1 74 ? 8.793 1.424 0.209 1.00 98.25 74 LEU A C 1
ATOM 511 O O . LEU A 1 74 ? 9.532 1.870 -0.667 1.00 98.25 74 LEU A O 1
ATOM 515 N N . GLY A 1 75 ? 8.986 0.222 0.754 1.00 98.56 75 GLY A N 1
ATOM 516 C CA . GLY A 1 75 ? 10.059 -0.685 0.348 1.00 98.56 75 GLY A CA 1
ATOM 517 C C . GLY A 1 75 ? 9.930 -1.103 -1.116 1.00 98.56 75 GLY A C 1
ATOM 518 O O . GLY A 1 75 ? 10.905 -1.035 -1.862 1.00 98.56 75 GLY A O 1
ATOM 519 N N . GLY A 1 76 ? 8.719 -1.453 -1.553 1.00 97.94 76 GLY A N 1
ATOM 520 C CA . GLY A 1 76 ? 8.409 -1.754 -2.949 1.00 97.94 76 GLY A CA 1
ATOM 521 C C . GLY A 1 76 ? 8.654 -0.561 -3.872 1.00 97.94 76 GLY A C 1
ATOM 522 O O . GLY A 1 76 ? 9.248 -0.728 -4.933 1.00 97.94 76 GLY A O 1
ATOM 523 N N . TRP A 1 77 ? 8.284 0.651 -3.446 1.00 97.81 77 TRP A N 1
ATOM 524 C CA . TRP A 1 77 ? 8.563 1.885 -4.187 1.00 97.81 77 TRP A CA 1
ATOM 525 C C . TRP A 1 77 ? 10.069 2.144 -4.339 1.00 97.81 77 TRP A C 1
ATOM 527 O O . TRP A 1 77 ? 10.540 2.454 -5.433 1.00 97.81 77 TRP A O 1
ATOM 537 N N . MET A 1 78 ? 10.851 1.977 -3.270 1.00 98.44 78 MET A N 1
ATOM 538 C CA . MET A 1 78 ? 12.313 2.118 -3.320 1.00 98.44 78 MET A CA 1
ATOM 539 C C . MET A 1 78 ? 12.961 1.055 -4.211 1.00 98.44 78 MET A C 1
ATOM 541 O O . MET A 1 78 ? 13.815 1.383 -5.034 1.00 98.44 78 MET A O 1
ATOM 545 N N . ALA A 1 79 ? 12.529 -0.203 -4.104 1.00 98.44 79 ALA A N 1
ATOM 546 C CA . ALA A 1 79 ? 13.011 -1.279 -4.966 1.00 98.44 79 ALA A CA 1
ATOM 547 C C . ALA A 1 79 ? 12.707 -0.994 -6.446 1.00 98.44 79 ALA A C 1
ATOM 549 O O . ALA A 1 79 ? 13.592 -1.120 -7.290 1.00 98.44 79 ALA A O 1
ATOM 550 N N . ALA A 1 80 ? 11.488 -0.542 -6.754 1.00 98.12 80 ALA A N 1
ATOM 551 C CA . ALA A 1 80 ? 11.082 -0.123 -8.091 1.00 98.12 80 ALA A CA 1
ATOM 552 C C . ALA A 1 80 ? 11.937 1.035 -8.634 1.00 98.12 80 ALA A C 1
ATOM 554 O O . ALA A 1 80 ? 12.344 1.001 -9.797 1.00 98.12 80 ALA A O 1
ATOM 555 N N . LEU A 1 81 ? 12.251 2.032 -7.801 1.00 98.06 81 LEU A N 1
ATOM 556 C CA . LEU A 1 81 ? 13.125 3.147 -8.171 1.00 98.06 81 LEU A CA 1
ATOM 557 C C . LEU A 1 81 ? 14.531 2.657 -8.546 1.00 98.06 81 LEU A C 1
ATOM 559 O O . LEU A 1 81 ? 15.010 2.958 -9.639 1.00 98.06 81 LEU A O 1
ATOM 563 N N . PHE A 1 82 ? 15.179 1.873 -7.680 1.00 98.50 82 PHE A N 1
ATOM 564 C CA . PHE A 1 82 ? 16.526 1.360 -7.954 1.00 98.50 82 PHE A CA 1
ATOM 565 C C . PHE A 1 82 ? 16.557 0.404 -9.146 1.00 98.50 82 PHE A C 1
ATOM 567 O O . PHE A 1 82 ? 17.473 0.486 -9.964 1.00 98.50 82 PHE A O 1
ATOM 574 N N . LEU A 1 83 ? 15.537 -0.444 -9.295 1.00 98.44 83 LEU A N 1
ATOM 575 C CA . LEU A 1 83 ? 15.381 -1.287 -10.476 1.00 98.44 83 LEU A CA 1
ATOM 576 C C . LEU A 1 83 ? 15.279 -0.439 -11.750 1.00 98.44 83 LEU A C 1
ATOM 578 O O . LEU A 1 83 ? 15.917 -0.757 -12.747 1.00 98.44 83 LEU A O 1
ATOM 582 N N . SER A 1 84 ? 14.535 0.667 -11.709 1.00 98.06 84 SER A N 1
ATOM 583 C CA . SER A 1 84 ? 14.395 1.573 -12.855 1.00 98.06 84 SER A CA 1
ATOM 584 C C . SER A 1 84 ? 15.722 2.210 -13.249 1.00 98.06 84 SER A C 1
ATOM 586 O O . SER A 1 84 ? 16.038 2.264 -14.433 1.00 98.06 84 SER A O 1
ATOM 588 N N . LEU A 1 85 ? 16.515 2.655 -12.270 1.00 98.25 85 LEU A N 1
ATOM 589 C CA . LEU A 1 85 ? 17.847 3.212 -12.519 1.00 98.25 85 LEU A CA 1
ATOM 590 C C . LEU A 1 85 ? 18.799 2.158 -13.093 1.00 98.25 85 LEU A C 1
ATOM 592 O O . LEU A 1 85 ? 19.508 2.435 -14.056 1.00 98.25 85 LEU A O 1
ATOM 596 N N . ALA A 1 86 ? 18.780 0.941 -12.545 1.00 98.31 86 ALA A N 1
ATOM 597 C CA . ALA A 1 86 ? 19.608 -0.159 -13.031 1.00 98.31 86 ALA A CA 1
ATOM 598 C C . ALA A 1 86 ? 19.258 -0.542 -14.478 1.00 98.31 86 ALA A C 1
ATOM 600 O O . ALA A 1 86 ? 20.149 -0.668 -15.316 1.00 98.31 86 ALA A O 1
ATOM 601 N N . VAL A 1 87 ? 17.965 -0.681 -14.788 1.00 98.19 87 VAL A N 1
ATOM 602 C CA . VAL A 1 87 ? 17.492 -0.973 -16.149 1.00 98.19 87 VAL A CA 1
ATOM 603 C C . VAL A 1 87 ? 17.818 0.180 -17.095 1.00 98.19 87 VAL A C 1
ATOM 605 O O . VAL A 1 87 ? 18.252 -0.069 -18.216 1.00 98.19 87 VAL A O 1
ATOM 608 N N . TRP A 1 88 ? 17.658 1.431 -16.657 1.00 98.31 88 TRP A N 1
ATOM 609 C CA . TRP A 1 88 ? 18.019 2.590 -17.469 1.00 98.31 88 TRP A CA 1
ATOM 610 C C . TRP A 1 88 ? 19.507 2.566 -17.827 1.00 98.31 88 TRP A C 1
ATOM 612 O O . TRP A 1 88 ? 19.829 2.589 -19.012 1.00 98.31 88 TRP A O 1
ATOM 622 N N . GLU A 1 89 ? 20.412 2.460 -16.852 1.00 98.19 89 GLU A N 1
ATOM 623 C CA . GLU A 1 89 ? 21.856 2.423 -17.128 1.00 98.19 89 GLU A CA 1
ATOM 624 C C . GLU A 1 89 ? 22.243 1.223 -18.004 1.00 98.19 89 GLU A C 1
ATOM 626 O O . GLU A 1 89 ? 23.045 1.370 -18.928 1.00 98.19 89 GLU A O 1
ATOM 631 N N . TRP A 1 90 ? 21.625 0.059 -17.781 1.00 98.00 90 TRP A N 1
ATOM 632 C CA . TRP A 1 90 ? 21.850 -1.129 -18.604 1.00 98.00 90 TRP A CA 1
ATOM 633 C C . TRP A 1 90 ? 21.436 -0.917 -20.068 1.00 98.00 90 TRP A C 1
ATOM 635 O O . TRP A 1 90 ? 22.230 -1.172 -20.973 1.00 98.00 90 TRP A O 1
ATOM 645 N N . ILE A 1 91 ? 20.229 -0.395 -20.320 1.00 97.88 91 ILE A N 1
ATOM 646 C CA . ILE A 1 91 ? 19.764 -0.095 -21.684 1.00 97.88 91 ILE A CA 1
ATOM 647 C C . ILE A 1 91 ? 20.621 1.008 -22.299 1.00 97.88 91 ILE A C 1
ATOM 649 O O . ILE A 1 91 ? 21.015 0.896 -23.455 1.00 97.88 91 ILE A O 1
ATOM 653 N N . ALA A 1 92 ? 20.928 2.059 -21.537 1.00 97.94 92 ALA A N 1
ATOM 654 C CA . ALA A 1 92 ? 21.717 3.186 -22.014 1.00 97.94 92 ALA A CA 1
ATOM 655 C C . ALA A 1 92 ? 23.088 2.748 -22.534 1.00 97.94 92 ALA A C 1
ATOM 657 O O . ALA A 1 92 ? 23.509 3.257 -23.569 1.00 97.94 92 ALA A O 1
ATOM 658 N N . GLY A 1 93 ? 23.745 1.801 -21.855 1.00 97.12 93 GLY A N 1
ATOM 659 C CA . GLY A 1 93 ? 24.994 1.199 -22.325 1.00 97.12 93 GLY A CA 1
ATOM 660 C C . GLY A 1 93 ? 24.818 0.240 -23.506 1.00 97.12 93 GLY A C 1
ATOM 661 O O . GLY A 1 93 ? 25.724 0.105 -24.313 1.00 97.12 93 GLY A O 1
ATOM 662 N N . ALA A 1 94 ? 23.659 -0.409 -23.648 1.00 96.81 94 ALA A N 1
ATOM 663 C CA . ALA A 1 94 ? 23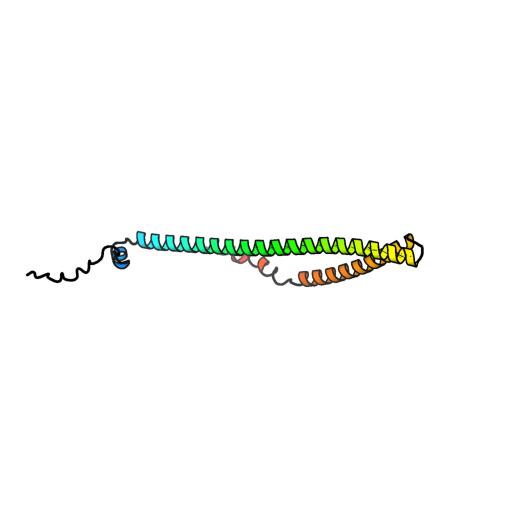.390 -1.311 -24.771 1.00 96.81 94 ALA A CA 1
ATOM 664 C C . ALA A 1 94 ? 23.093 -0.577 -26.092 1.00 96.81 94 ALA A C 1
ATOM 666 O O . ALA A 1 94 ? 23.346 -1.125 -27.162 1.00 96.81 94 ALA A O 1
ATOM 667 N N . ILE A 1 95 ? 22.531 0.636 -26.026 1.00 97.12 95 ILE A N 1
ATOM 668 C CA . ILE A 1 95 ? 22.149 1.435 -27.207 1.00 97.12 95 ILE A CA 1
ATOM 669 C C . ILE A 1 95 ? 22.992 2.707 -27.390 1.00 97.12 95 ILE A C 1
ATOM 671 O O . ILE A 1 95 ? 22.666 3.526 -28.248 1.00 97.12 95 ILE A O 1
ATOM 675 N N . ASP A 1 96 ? 24.010 2.913 -26.546 1.00 96.31 96 ASP A N 1
ATOM 676 C CA . ASP A 1 96 ? 24.865 4.111 -26.484 1.00 96.31 96 ASP A CA 1
ATOM 677 C C . ASP A 1 96 ? 24.091 5.449 -26.431 1.00 96.31 96 ASP A C 1
ATOM 679 O O . ASP A 1 96 ? 24.562 6.502 -26.868 1.00 96.31 96 ASP A O 1
ATOM 683 N N . ASN A 1 97 ? 22.870 5.442 -25.883 1.00 95.88 97 ASN A N 1
ATOM 684 C CA . ASN A 1 97 ? 22.016 6.626 -25.803 1.00 95.88 97 ASN A CA 1
ATOM 685 C C . ASN A 1 97 ? 21.137 6.625 -24.545 1.00 95.88 97 ASN A C 1
ATOM 687 O O . ASN A 1 97 ? 20.116 5.939 -24.454 1.00 95.88 97 ASN A O 1
ATOM 691 N N . ARG A 1 98 ? 21.495 7.481 -23.582 1.00 95.38 98 ARG A N 1
ATOM 692 C CA . ARG A 1 98 ? 20.760 7.634 -22.315 1.00 95.38 98 ARG A CA 1
ATOM 693 C C . ARG A 1 98 ? 19.340 8.174 -22.489 1.00 95.38 98 ARG A C 1
ATOM 695 O O . ARG A 1 98 ? 18.466 7.794 -21.715 1.00 95.38 98 ARG A O 1
ATOM 702 N N . GLY A 1 99 ? 19.101 9.038 -23.476 1.00 96.44 99 GLY A N 1
ATOM 703 C CA . GLY A 1 99 ? 17.791 9.656 -23.700 1.00 96.44 99 GLY A CA 1
ATOM 704 C C . GLY A 1 99 ? 16.745 8.635 -24.143 1.00 96.44 99 GLY A C 1
ATOM 705 O O . GLY A 1 99 ? 15.675 8.544 -23.546 1.00 96.44 99 GLY A O 1
ATOM 706 N N . TRP A 1 100 ? 17.082 7.805 -25.132 1.00 97.06 100 TRP A N 1
ATOM 707 C CA . TRP A 1 100 ? 16.185 6.742 -25.598 1.00 97.06 100 TRP A CA 1
ATOM 708 C C . TRP A 1 100 ? 15.974 5.645 -24.556 1.00 97.06 100 TRP A C 1
ATOM 710 O O . TRP A 1 100 ? 14.860 5.139 -24.420 1.00 97.06 100 TRP A O 1
ATOM 720 N N . ALA A 1 101 ? 16.995 5.336 -23.756 1.00 97.69 101 ALA A N 1
ATOM 721 C CA . ALA A 1 101 ? 16.852 4.408 -22.642 1.00 97.69 101 ALA A CA 1
ATOM 722 C C . ALA A 1 101 ? 15.825 4.906 -21.605 1.00 97.69 101 ALA A C 1
ATOM 724 O O . ALA A 1 101 ? 14.982 4.130 -21.154 1.00 97.69 101 ALA A O 1
ATOM 725 N N . ALA A 1 102 ? 15.818 6.210 -21.302 1.00 97.06 102 ALA A N 1
ATOM 726 C CA . ALA A 1 102 ? 14.828 6.817 -20.411 1.00 97.06 102 ALA A CA 1
ATOM 727 C C . ALA A 1 102 ? 13.397 6.688 -20.962 1.00 97.06 102 ALA A C 1
ATOM 729 O O . ALA A 1 102 ? 12.473 6.354 -20.220 1.00 97.06 102 ALA A O 1
ATOM 730 N N . VAL A 1 103 ? 13.215 6.911 -22.271 1.00 98.19 103 VAL A N 1
ATOM 731 C CA . VAL A 1 103 ? 11.913 6.767 -22.947 1.00 98.19 103 VAL A CA 1
ATOM 732 C C . VAL A 1 103 ? 11.406 5.328 -22.863 1.00 98.19 103 VAL A C 1
ATOM 734 O O . VAL A 1 103 ? 10.227 5.117 -22.583 1.00 98.19 103 VAL A O 1
ATOM 737 N N . ILE A 1 104 ? 12.282 4.336 -23.046 1.00 97.44 104 ILE A N 1
ATOM 738 C CA . ILE A 1 104 ? 11.916 2.917 -22.934 1.00 97.44 104 ILE A CA 1
ATOM 739 C C . ILE A 1 104 ? 11.476 2.579 -21.504 1.00 97.44 104 ILE A C 1
ATOM 741 O O . ILE A 1 104 ? 10.414 1.989 -21.314 1.00 97.44 104 ILE A O 1
ATOM 745 N N . VAL A 1 105 ? 12.243 2.989 -20.489 1.00 97.88 105 VAL A N 1
ATOM 746 C CA . VAL A 1 105 ? 11.883 2.747 -19.080 1.00 97.88 105 VAL A CA 1
ATOM 747 C C . VAL A 1 105 ? 10.567 3.443 -18.716 1.00 97.88 105 VAL A C 1
ATOM 749 O O . VAL A 1 105 ? 9.720 2.853 -18.043 1.00 97.88 105 VAL A O 1
ATOM 752 N N . MET A 1 106 ? 10.347 4.662 -19.213 1.00 97.94 106 MET A N 1
ATOM 753 C CA . MET A 1 106 ? 9.082 5.381 -19.044 1.00 97.94 106 MET A CA 1
ATOM 754 C C . MET A 1 106 ? 7.909 4.644 -19.703 1.00 97.94 106 MET A C 1
ATOM 756 O O . MET A 1 106 ? 6.860 4.494 -19.075 1.00 97.94 106 MET A O 1
ATOM 760 N N . ALA A 1 107 ? 8.087 4.116 -20.917 1.00 98.31 107 ALA A N 1
ATOM 761 C CA . ALA A 1 107 ? 7.063 3.323 -21.593 1.00 98.31 107 ALA A CA 1
ATOM 762 C C . ALA A 1 107 ? 6.707 2.046 -20.809 1.00 98.31 107 ALA A C 1
ATOM 764 O O . ALA A 1 107 ? 5.527 1.720 -20.679 1.00 98.31 107 ALA A O 1
ATOM 765 N N . ILE A 1 108 ? 7.697 1.362 -20.222 1.00 98.00 108 ILE A N 1
ATOM 766 C CA . ILE A 1 108 ? 7.471 0.189 -19.359 1.00 98.00 108 ILE A CA 1
ATOM 767 C C . ILE A 1 108 ? 6.594 0.565 -18.157 1.00 98.00 108 ILE A C 1
ATOM 769 O O . ILE A 1 108 ? 5.581 -0.090 -17.899 1.00 98.00 108 ILE A O 1
ATOM 773 N N . TRP A 1 109 ? 6.924 1.651 -17.452 1.00 97.88 109 TRP A N 1
ATOM 774 C CA . TRP A 1 109 ? 6.119 2.120 -16.321 1.00 97.88 109 TRP A CA 1
ATOM 775 C C . TRP A 1 109 ? 4.720 2.579 -16.720 1.00 97.88 109 TRP A C 1
ATOM 777 O O . TRP A 1 109 ? 3.774 2.329 -15.974 1.00 97.88 109 TRP A O 1
ATOM 787 N N . ALA A 1 110 ? 4.559 3.195 -17.893 1.00 98.25 110 ALA A N 1
ATOM 788 C CA . ALA A 1 110 ? 3.248 3.576 -18.412 1.00 98.25 110 ALA A CA 1
ATOM 789 C C . ALA A 1 110 ? 2.348 2.348 -18.632 1.00 98.25 110 ALA A C 1
ATOM 791 O O . ALA A 1 110 ? 1.176 2.368 -18.249 1.00 98.25 110 ALA A O 1
ATOM 792 N N . VAL A 1 111 ? 2.898 1.256 -19.176 1.00 98.44 111 VAL A N 1
ATOM 793 C CA . VAL A 1 111 ? 2.171 -0.014 -19.342 1.00 98.44 111 VAL A CA 1
ATOM 794 C C . VAL A 1 111 ? 1.805 -0.616 -17.986 1.00 98.44 111 VAL A C 1
ATOM 796 O O . VAL A 1 111 ? 0.646 -0.974 -17.774 1.00 98.44 111 VAL A O 1
ATOM 799 N N . ILE A 1 112 ? 2.755 -0.677 -17.048 1.00 97.62 112 ILE A N 1
ATOM 800 C CA . ILE A 1 112 ? 2.504 -1.161 -15.682 1.00 97.62 112 ILE A CA 1
ATOM 801 C C . ILE A 1 112 ? 1.371 -0.348 -15.037 1.00 97.62 112 ILE A C 1
ATOM 803 O O . ILE A 1 112 ? 0.391 -0.921 -14.563 1.00 97.62 112 ILE A O 1
ATOM 807 N N . ALA A 1 113 ? 1.444 0.984 -15.083 1.00 96.75 113 ALA A N 1
ATOM 808 C CA . ALA A 1 113 ? 0.426 1.869 -14.522 1.00 96.75 113 ALA A CA 1
ATOM 809 C C . ALA A 1 113 ? -0.956 1.661 -15.161 1.00 96.75 113 ALA A C 1
ATOM 811 O O . ALA A 1 113 ? -1.956 1.604 -14.444 1.00 96.75 113 ALA A O 1
ATOM 812 N N . ALA A 1 114 ? -1.024 1.495 -16.486 1.00 97.94 114 ALA A N 1
ATOM 813 C CA . ALA A 1 114 ? -2.275 1.214 -17.187 1.00 97.94 114 ALA A CA 1
ATOM 814 C C . ALA A 1 114 ? -2.915 -0.106 -16.720 1.00 97.94 114 ALA A C 1
ATOM 816 O O . ALA A 1 114 ? -4.121 -0.148 -16.461 1.00 97.94 114 ALA A O 1
ATOM 817 N N . VAL A 1 115 ? -2.112 -1.164 -16.545 1.00 98.00 115 VAL A N 1
ATOM 818 C CA . VAL A 1 115 ? -2.581 -2.461 -16.028 1.00 98.00 115 VAL A CA 1
ATOM 819 C C . VAL A 1 115 ? -3.084 -2.331 -14.589 1.00 98.00 115 VAL A C 1
ATOM 821 O O . VAL A 1 115 ? -4.205 -2.757 -14.298 1.00 98.00 115 VAL A O 1
ATOM 824 N N . LEU A 1 116 ? -2.316 -1.695 -13.695 1.00 95.75 116 LEU A N 1
ATOM 825 C CA . LEU A 1 116 ? -2.740 -1.496 -12.303 1.00 95.75 116 LEU A CA 1
ATOM 826 C C . LEU A 1 116 ? -4.023 -0.661 -12.211 1.00 95.75 116 LEU A C 1
ATOM 828 O O . LEU A 1 116 ? -4.919 -1.002 -11.437 1.00 95.75 116 LEU A O 1
ATOM 832 N N . ALA A 1 117 ? -4.152 0.397 -13.014 1.00 96.25 117 ALA A N 1
ATOM 833 C CA . ALA A 1 117 ? -5.360 1.215 -13.058 1.00 96.25 117 ALA A CA 1
ATOM 834 C C . ALA A 1 117 ? -6.583 0.405 -13.524 1.00 96.25 117 ALA A C 1
ATOM 836 O O . ALA A 1 117 ? -7.664 0.527 -12.939 1.00 96.25 117 ALA A O 1
ATOM 837 N N . ALA A 1 118 ? -6.422 -0.461 -14.531 1.00 96.88 118 ALA A N 1
ATOM 838 C CA . ALA A 1 118 ? -7.488 -1.339 -15.011 1.00 96.88 118 ALA A CA 1
ATOM 839 C C . ALA A 1 118 ? -7.914 -2.377 -13.954 1.00 96.88 118 ALA A C 1
ATOM 841 O O . ALA A 1 118 ? -9.114 -2.580 -13.723 1.00 96.88 118 ALA A O 1
ATOM 842 N N . MET A 1 119 ? -6.949 -2.990 -13.261 1.00 96.75 119 MET A N 1
ATOM 843 C CA . MET A 1 119 ? -7.215 -3.917 -12.155 1.00 96.75 119 MET A CA 1
ATOM 844 C C . MET A 1 119 ? -7.919 -3.209 -10.994 1.00 96.75 119 MET A C 1
ATOM 846 O O . MET A 1 119 ? -8.981 -3.652 -10.556 1.00 96.75 119 MET A O 1
ATOM 850 N N . GLY A 1 120 ? -7.403 -2.056 -10.561 1.00 93.50 120 GLY A N 1
ATOM 851 C CA . GLY A 1 120 ? -8.016 -1.247 -9.508 1.00 93.50 120 GLY A CA 1
ATOM 852 C C . GLY A 1 120 ? -9.442 -0.826 -9.862 1.00 93.50 120 GLY A C 1
ATOM 853 O O . GLY A 1 120 ? -10.345 -0.908 -9.029 1.00 93.50 120 GLY A O 1
ATOM 854 N N . ARG A 1 121 ? -9.695 -0.457 -11.125 1.00 94.19 121 ARG A N 1
ATOM 855 C CA . ARG A 1 121 ? -11.052 -0.147 -11.599 1.00 94.19 121 ARG A CA 1
ATOM 856 C C . ARG A 1 121 ? -11.994 -1.342 -11.495 1.00 94.19 121 ARG A C 1
ATOM 858 O O . ARG A 1 121 ? -13.167 -1.147 -11.176 1.00 94.19 121 ARG A O 1
ATOM 865 N N . THR A 1 122 ? -11.498 -2.547 -11.752 1.00 90.31 122 THR A N 1
ATOM 866 C CA . THR A 1 122 ? -12.278 -3.788 -11.658 1.00 90.31 122 THR A CA 1
ATOM 867 C C . THR A 1 122 ? -12.634 -4.111 -10.209 1.00 90.31 122 THR A C 1
ATOM 869 O O . THR A 1 122 ? -13.803 -4.359 -9.914 1.00 90.31 122 THR A O 1
ATOM 872 N N . GLU A 1 123 ? -11.676 -4.013 -9.288 1.00 91.31 123 GLU A N 1
ATOM 873 C CA . GLU A 1 123 ? -11.930 -4.265 -7.863 1.00 91.31 123 GLU A CA 1
ATOM 874 C C . GLU A 1 123 ? -12.863 -3.217 -7.242 1.00 91.31 123 GLU A C 1
ATOM 876 O O . GLU A 1 123 ? -13.816 -3.571 -6.547 1.00 91.31 123 GLU A O 1
ATOM 881 N N . MET A 1 124 ? -12.699 -1.932 -7.578 1.00 88.31 124 MET A N 1
ATOM 882 C CA . MET A 1 124 ? -13.632 -0.887 -7.131 1.00 88.31 124 MET A CA 1
ATOM 883 C C . MET A 1 124 ? -15.075 -1.167 -7.574 1.00 88.31 124 MET A C 1
ATOM 885 O O . MET A 1 124 ? -16.011 -0.934 -6.807 1.00 88.31 124 MET A O 1
ATOM 889 N N . ARG A 1 125 ? -15.274 -1.687 -8.794 1.00 84.12 125 ARG A N 1
ATOM 890 C CA . ARG A 1 125 ? -16.603 -2.075 -9.305 1.00 84.12 125 ARG A CA 1
ATOM 891 C C . ARG A 1 125 ? -17.198 -3.273 -8.562 1.00 84.12 125 ARG A C 1
ATOM 893 O O . ARG A 1 125 ? -18.409 -3.317 -8.384 1.00 84.12 125 ARG A O 1
ATOM 900 N N . ARG A 1 126 ? -16.372 -4.218 -8.104 1.00 79.38 126 ARG A N 1
ATOM 901 C CA . ARG A 1 126 ? -16.827 -5.359 -7.289 1.00 79.38 126 ARG A CA 1
ATOM 902 C C . ARG A 1 126 ? -17.309 -4.907 -5.913 1.00 79.38 126 ARG A C 1
ATOM 904 O O . ARG A 1 126 ? -18.386 -5.311 -5.488 1.00 79.38 126 ARG A O 1
ATOM 911 N N . VAL A 1 127 ? -16.566 -4.013 -5.260 1.00 75.69 127 VAL A N 1
ATOM 912 C CA . VAL A 1 127 ? -16.921 -3.489 -3.928 1.00 75.69 127 VAL A CA 1
ATOM 913 C C . VAL A 1 127 ? -18.164 -2.589 -3.979 1.00 75.69 127 VAL A C 1
ATOM 915 O O . VAL A 1 127 ? -19.023 -2.667 -3.105 1.00 75.69 127 VAL A O 1
ATOM 918 N N . SER A 1 128 ? -18.315 -1.776 -5.030 1.00 60.47 128 SER A N 1
ATOM 919 C CA . SER A 1 128 ? -19.515 -0.940 -5.239 1.00 60.47 128 SER A CA 1
ATOM 920 C C . SER A 1 128 ? -20.757 -1.727 -5.694 1.00 60.47 128 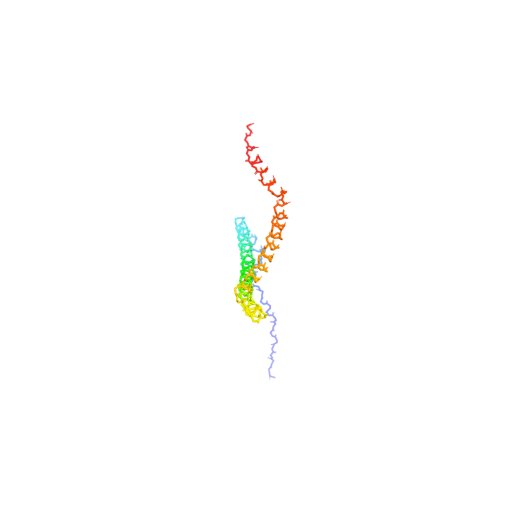SER A C 1
ATOM 922 O O . SER A 1 128 ? -21.863 -1.192 -5.679 1.00 60.47 128 SER A O 1
ATOM 924 N N . GLY A 1 129 ? -20.598 -3.010 -6.032 1.00 55.56 129 GLY A N 1
ATOM 925 C CA . GLY A 1 129 ? -21.665 -3.939 -6.403 1.00 55.56 129 GLY A CA 1
ATOM 926 C C . GLY A 1 129 ? -22.410 -4.603 -5.236 1.00 55.56 129 GLY A C 1
ATOM 927 O O . GLY A 1 129 ? -23.164 -5.538 -5.493 1.00 55.56 129 GLY A O 1
ATOM 928 N N . LEU A 1 130 ? -22.260 -4.145 -3.981 1.00 55.53 130 LEU A N 1
ATOM 929 C CA . LEU A 1 130 ? -23.087 -4.578 -2.837 1.00 55.53 130 LEU A CA 1
ATOM 930 C C . LEU A 1 130 ? -24.216 -3.562 -2.504 1.00 55.53 130 LEU A C 1
ATOM 932 O O . LEU A 1 130 ? -24.171 -2.911 -1.461 1.00 55.53 130 LEU A O 1
ATOM 936 N N . PRO A 1 131 ? -25.277 -3.411 -3.326 1.00 55.25 131 PRO A N 1
ATOM 937 C CA . PRO A 1 131 ? -26.383 -2.493 -3.043 1.00 55.25 131 PRO A CA 1
ATOM 938 C C . PRO A 1 131 ? -27.438 -3.043 -2.063 1.00 55.25 131 PRO A C 1
ATOM 940 O O . PRO A 1 131 ? -28.489 -2.432 -1.915 1.00 55.25 131 PRO A O 1
ATOM 943 N N . ARG A 1 132 ? -27.225 -4.182 -1.386 1.00 56.12 132 ARG A N 1
ATOM 944 C CA . ARG A 1 132 ? -28.286 -4.803 -0.560 1.00 56.12 132 ARG A CA 1
ATOM 945 C C . ARG A 1 132 ? -28.310 -4.394 0.913 1.00 56.12 132 ARG A C 1
ATOM 947 O O . ARG A 1 132 ? -29.352 -4.542 1.539 1.00 56.12 132 ARG A O 1
ATOM 954 N N . THR A 1 133 ? -27.233 -3.827 1.453 1.00 58.50 133 THR A N 1
ATOM 955 C CA . THR A 1 133 ? -27.165 -3.488 2.890 1.00 58.50 133 THR A CA 1
ATOM 956 C C . THR A 1 133 ? -27.571 -2.042 3.191 1.00 58.50 133 THR A C 1
ATOM 958 O O . THR A 1 133 ? -27.930 -1.721 4.315 1.00 58.50 133 THR A O 1
ATOM 961 N N . VAL A 1 134 ? -27.562 -1.152 2.192 1.00 56.22 134 VAL A N 1
ATOM 962 C CA . VAL A 1 134 ? -27.933 0.267 2.380 1.00 56.22 134 VAL A CA 1
ATOM 963 C C . VAL A 1 134 ? -29.446 0.495 2.255 1.00 56.22 134 VAL A C 1
ATOM 965 O O . VAL A 1 134 ? -29.964 1.525 2.685 1.00 56.22 134 VAL A O 1
ATOM 968 N N . GLU A 1 135 ? -30.169 -0.461 1.669 1.00 56.44 135 GLU A N 1
ATOM 969 C CA . GLU A 1 135 ? -31.616 -0.371 1.453 1.00 56.44 135 GLU A CA 1
ATOM 970 C C . GLU A 1 135 ? -32.419 -0.764 2.709 1.00 56.44 135 GLU A C 1
ATOM 972 O O . GLU A 1 135 ? -33.496 -0.220 2.949 1.00 56.44 135 GLU A O 1
ATOM 977 N N . THR A 1 136 ? -31.867 -1.624 3.572 1.00 56.56 136 THR A N 1
ATOM 978 C CA . THR A 1 136 ? -32.460 -1.995 4.868 1.00 56.56 136 THR A CA 1
ATOM 979 C C . THR A 1 136 ? -32.317 -0.899 5.926 1.00 56.56 136 THR A C 1
ATOM 981 O O . THR A 1 136 ? -33.262 -0.667 6.675 1.00 56.56 136 THR A O 1
ATOM 984 N N . THR A 1 137 ? -31.215 -0.141 5.950 1.00 56.53 137 THR A N 1
ATOM 985 C CA . THR A 1 137 ? -31.025 0.958 6.923 1.00 56.53 137 THR A CA 1
ATOM 986 C C . THR A 1 137 ? -31.917 2.171 6.634 1.00 56.53 137 THR A C 1
ATOM 988 O O . THR A 1 137 ? -32.270 2.911 7.547 1.00 56.53 137 THR A O 1
ATOM 991 N N . LYS A 1 138 ? -32.345 2.368 5.378 1.00 56.72 138 LYS A N 1
ATOM 992 C CA . LYS A 1 138 ? -33.265 3.458 4.999 1.00 56.72 138 LYS A CA 1
ATOM 993 C C . LYS A 1 138 ? -34.748 3.152 5.263 1.00 56.72 138 LYS A C 1
ATOM 995 O O . LYS A 1 138 ? -35.557 4.066 5.146 1.00 5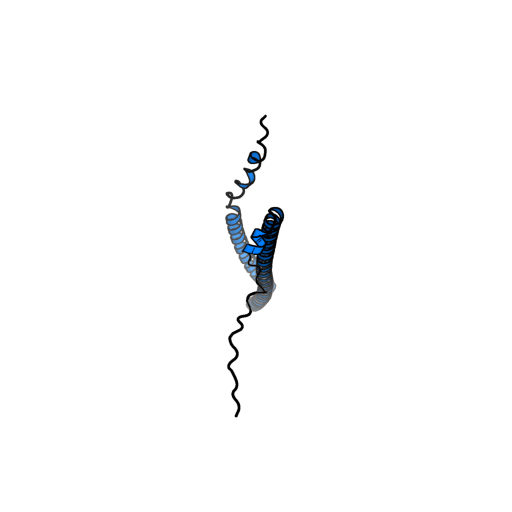6.72 138 LYS A O 1
ATOM 1000 N N . ARG A 1 139 ? -35.117 1.916 5.635 1.00 56.28 139 ARG A N 1
ATOM 1001 C CA . ARG A 1 139 ? -36.514 1.518 5.930 1.00 56.28 139 ARG A CA 1
ATOM 1002 C C . ARG A 1 139 ? -36.899 1.525 7.413 1.00 56.28 139 ARG A C 1
ATOM 1004 O O . ARG A 1 139 ? -38.046 1.227 7.723 1.00 56.28 139 ARG A O 1
ATOM 1011 N N . VAL A 1 140 ? -35.992 1.884 8.325 1.00 59.34 140 VAL A N 1
ATOM 1012 C CA . VAL A 1 140 ? -36.298 1.980 9.767 1.00 59.34 140 VAL A CA 1
ATOM 1013 C C . VAL A 1 140 ? -36.291 3.427 10.309 1.00 59.34 140 VAL A C 1
ATOM 1015 O O . VAL A 1 140 ? -35.588 3.715 11.272 1.00 59.34 140 VAL A O 1
ATOM 1018 N N . PRO A 1 141 ? -37.051 4.374 9.725 1.00 60.53 141 PRO A N 1
ATOM 1019 C CA . PRO A 1 141 ? -37.524 5.539 10.479 1.00 60.53 141 PRO A CA 1
ATOM 1020 C C . PRO A 1 141 ? -39.021 5.480 10.824 1.00 60.53 141 PRO A C 1
ATOM 1022 O O . PRO A 1 141 ? -39.430 6.068 11.823 1.00 60.53 141 PRO A O 1
ATOM 1025 N N . ASP A 1 142 ? -39.837 4.749 10.058 1.00 59.94 142 ASP A N 1
ATOM 1026 C CA . ASP A 1 142 ? -41.302 4.823 10.192 1.00 59.94 142 ASP A CA 1
ATOM 1027 C C . ASP A 1 142 ? -41.859 3.965 11.337 1.00 59.94 142 ASP A C 1
ATOM 1029 O O . ASP A 1 142 ? -42.903 4.284 11.901 1.00 59.94 142 ASP A O 1
ATOM 1033 N N . ALA A 1 143 ? -41.127 2.932 11.768 1.00 61.69 143 ALA A N 1
ATOM 1034 C CA . ALA A 1 143 ? -41.527 2.084 12.895 1.00 61.69 143 ALA A CA 1
ATOM 1035 C C . ALA A 1 143 ? -41.381 2.766 14.274 1.00 61.69 143 ALA A C 1
ATOM 1037 O O . ALA A 1 143 ? -41.919 2.267 15.256 1.00 61.69 143 ALA A O 1
ATOM 1038 N N . LEU A 1 144 ? -40.681 3.907 14.359 1.00 60.31 144 LEU A N 1
ATOM 1039 C CA . LEU A 1 144 ? -40.484 4.665 15.606 1.00 60.31 144 LEU A CA 1
ATOM 1040 C C . LEU A 1 144 ? -41.380 5.913 15.716 1.00 60.31 144 LEU A C 1
ATOM 1042 O O . LEU A 1 144 ? -41.296 6.625 16.712 1.00 60.31 144 LEU A O 1
ATOM 1046 N N . LYS A 1 145 ? -42.239 6.192 14.723 1.00 62.59 145 LYS A N 1
ATOM 1047 C CA . LYS A 1 145 ? -43.073 7.412 14.672 1.00 62.59 145 LYS A CA 1
ATOM 1048 C C . LYS A 1 145 ? -44.584 7.197 14.836 1.00 62.59 145 LYS A C 1
ATOM 1050 O O . LYS A 1 145 ? -45.332 8.154 14.683 1.00 62.59 145 LYS A O 1
ATOM 1055 N N . GLY A 1 146 ? -45.055 5.992 15.159 1.00 60.62 146 GLY A N 1
ATOM 1056 C CA . GLY A 1 146 ? -46.491 5.687 15.147 1.00 60.62 146 GLY A CA 1
ATOM 1057 C C . GLY A 1 146 ? -46.988 4.868 16.332 1.00 60.62 146 GLY A C 1
ATOM 1058 O O . GLY A 1 146 ? -47.478 3.767 16.122 1.00 60.62 146 GLY A O 1
ATOM 1059 N N . GLN A 1 147 ? -46.885 5.396 17.555 1.00 58.25 147 GLN A N 1
ATOM 1060 C CA . GLN A 1 147 ? -47.766 5.009 18.667 1.00 58.25 147 GLN A CA 1
ATOM 1061 C C . GLN A 1 147 ? -48.190 6.251 19.458 1.00 58.25 147 GLN A C 1
ATOM 1063 O O . GLN A 1 147 ? -47.858 6.421 20.623 1.00 58.25 147 GLN A O 1
ATOM 1068 N N . GLU A 1 148 ? -48.938 7.125 18.792 1.00 63.03 148 GLU A N 1
ATOM 1069 C CA . GLU A 1 148 ? -49.862 8.054 19.442 1.00 63.03 148 GLU A CA 1
ATOM 1070 C C . GLU A 1 148 ? -51.190 7.956 18.686 1.00 63.03 148 GLU A C 1
ATOM 1072 O O . GLU A 1 148 ? -51.483 8.737 17.785 1.00 63.03 148 GLU A O 1
ATOM 1077 N N . THR A 1 149 ? -51.979 6.930 19.000 1.00 53.72 149 THR A N 1
ATOM 1078 C CA . THR A 1 149 ? -53.416 6.943 18.713 1.00 53.72 149 THR A CA 1
ATOM 1079 C C . THR A 1 149 ? -54.148 6.823 20.034 1.00 53.72 149 THR A C 1
ATOM 1081 O O . THR A 1 149 ? -53.984 5.845 20.764 1.00 53.72 149 THR A O 1
ATOM 1084 N N . THR A 1 150 ? -54.859 7.909 20.301 1.00 53.62 150 THR A N 1
ATOM 1085 C CA . THR A 1 150 ? -55.882 8.161 21.309 1.00 53.62 150 THR A CA 1
ATOM 1086 C C . THR A 1 150 ? -57.024 7.155 21.288 1.00 53.62 150 THR A C 1
ATOM 1088 O O . THR A 1 150 ? -57.224 6.488 20.246 1.00 53.62 150 THR A O 1
#

Organism: NCBI:txid412689

Sequence (150 aa):
MSTHTPHPLESSPGVDGMSAEQKAETASLGDIVGDISSGLSTLMRQEVALAKAEARESASQAGKAAGLFSGAALGGWMAALFLSLAVWEWIAGAIDNRGWAAVIVMAIWAVIAAVLAAMGRTEMRRVSGLPRTVETTKRVPDALKGQETT

pLDDT: mean 83.61, std 17.12, range [50.66, 98.56]

Secondary structure (DSSP, 8-state):
----PPPP------SS---HHHHHHH--HHHHHHHHHHHHHHHHHHHHHHHHHHHHHHHHHHHHHHHHHHHHHHHHHHHHHHHHHHHHHHHHHHTT-HHHHHHHHHHHHHHHHHHHHHHHHHHHHHHHT-TTSHHHHTT-SGGGS-----

InterPro domains:
  IPR009937 Putative Actinobacterial Holin-X, holin superfamily III [PF07332] (30-145)

Foldseek 3Di:
DDDDDDDDDDPPDDDPDPDPVVCVVPDDPVRVVVVVVVVVVVVVVVVVVVVVVVVVVVVVVVVVVVVVVVVVVVVVVVVLVVVLVVQLVVVCVVVVHSVVSNVVSVVVVVVVVVVVVVVVVVVVVVVVPPPPPVVVVVPPPPVPPDDDDD

Radius of gyration: 38.19 Å; chains: 1; bounding box: 81×53×114 Å